Protein AF-A0A090MXP4-F1 (afdb_monomer_lite)

Sequence (95 aa):
MDEDILYDSMISEGVTDNKGYFNISGEHVEYSRIEPYIEINYKCPKYGDEFIEERKVLFVPSSVFRYLGYTREFKFNFNDIDLVRIKKRTNWYFF

Radius of gyration: 16.54 Å; chains: 1; bounding box: 39×31×44 Å

InterPro domains:
  IPR001534 Transthyretin-like [PF01060] (3-46)
  IPR038479 Transthyretin-like superfamily [G3DSA:2.60.40.3330] (1-88)

Organism: Strongyloides ratti (NCBI:txid34506)

pLDDT: mean 81.05, std 14.04, range [41.25, 96.62]

Secondary structure (DSSP, 8-state):
--STTTS----------TTS----------SS----EEEEEE--PPTT-----EEEEEEPPHHHHHHSTT-S-------S--TTT----------

Structure (mmCIF, N/CA/C/O backbone):
data_AF-A0A090MXP4-F1
#
_entry.id   AF-A0A090MXP4-F1
#
loop_
_atom_site.group_PDB
_atom_site.id
_atom_site.type_symbol
_atom_site.label_atom_id
_atom_site.label_alt_id
_atom_site.label_comp_id
_atom_site.label_asym_id
_atom_site.label_entity_id
_atom_site.label_seq_id
_atom_site.pdbx_PDB_ins_code
_atom_site.Cartn_x
_atom_site.Cartn_y
_atom_site.Cartn_z
_atom_site.occupancy
_atom_site.B_iso_or_equiv
_atom_site.auth_seq_id
_atom_site.auth_comp_id
_atom_site.auth_asym_id
_atom_site.auth_atom_id
_atom_site.pdbx_PDB_model_num
ATOM 1 N N . MET A 1 1 ? 17.833 20.331 -9.237 1.00 55.75 1 MET A N 1
ATOM 2 C CA . MET A 1 1 ? 17.015 19.446 -10.092 1.00 55.75 1 MET A CA 1
ATOM 3 C C . MET A 1 1 ? 17.527 18.003 -10.052 1.00 55.75 1 MET A C 1
ATOM 5 O O . MET A 1 1 ? 16.792 17.125 -10.465 1.00 55.75 1 MET A O 1
ATOM 9 N N . ASP A 1 2 ? 18.722 17.748 -9.499 1.00 61.22 2 ASP A N 1
ATOM 10 C CA . ASP A 1 2 ? 19.336 16.408 -9.448 1.00 61.22 2 ASP A CA 1
ATOM 11 C C . ASP A 1 2 ? 19.135 15.650 -8.120 1.00 61.22 2 ASP A C 1
ATOM 13 O O . ASP A 1 2 ? 19.534 14.495 -8.012 1.00 61.22 2 ASP A O 1
ATOM 17 N N . GLU A 1 3 ? 18.539 16.278 -7.099 1.00 62.69 3 GLU A N 1
ATOM 18 C CA . GLU A 1 3 ? 18.361 15.647 -5.780 1.00 62.69 3 GLU A CA 1
ATOM 19 C C . GLU A 1 3 ? 17.224 14.611 -5.770 1.00 62.69 3 GLU A C 1
ATOM 21 O O . GLU A 1 3 ? 17.398 13.537 -5.200 1.00 62.69 3 GLU A O 1
ATOM 26 N N . ASP A 1 4 ? 16.122 14.852 -6.489 1.00 68.62 4 ASP A N 1
ATOM 27 C CA . ASP A 1 4 ? 14.984 13.912 -6.570 1.00 68.62 4 ASP A CA 1
ATOM 28 C C . ASP A 1 4 ? 15.344 12.557 -7.199 1.00 68.62 4 ASP A C 1
ATOM 30 O O . ASP A 1 4 ? 14.621 11.587 -7.029 1.00 68.62 4 ASP A O 1
ATOM 34 N N . ILE A 1 5 ? 16.460 12.470 -7.927 1.00 76.44 5 ILE A N 1
ATOM 35 C CA . ILE A 1 5 ? 16.889 11.252 -8.634 1.00 76.44 5 ILE A CA 1
ATOM 36 C C . ILE A 1 5 ? 17.691 10.317 -7.699 1.00 76.44 5 ILE A C 1
ATOM 38 O O . ILE A 1 5 ? 17.953 9.159 -8.043 1.00 76.44 5 ILE A O 1
ATOM 42 N N . LEU A 1 6 ? 18.119 10.827 -6.534 1.00 76.75 6 LEU A N 1
ATOM 43 C CA . LEU A 1 6 ? 18.982 10.136 -5.568 1.00 76.75 6 LEU A CA 1
ATOM 44 C C . LEU A 1 6 ? 18.350 9.964 -4.179 1.00 76.75 6 LEU A C 1
ATOM 46 O O . LEU A 1 6 ? 18.884 9.195 -3.377 1.00 76.75 6 LEU A O 1
ATOM 50 N N . TYR A 1 7 ? 17.264 10.677 -3.877 1.00 81.00 7 TYR A N 1
ATOM 51 C CA . TYR A 1 7 ? 16.603 10.639 -2.577 1.00 81.00 7 TYR A CA 1
ATOM 52 C C . TYR A 1 7 ? 15.170 10.134 -2.679 1.00 81.00 7 TYR A C 1
ATOM 54 O O . TYR A 1 7 ? 14.524 10.210 -3.718 1.00 81.00 7 TYR A O 1
ATOM 62 N N . ASP A 1 8 ? 14.689 9.633 -1.547 1.00 85.75 8 ASP A N 1
ATOM 63 C CA . ASP A 1 8 ? 13.310 9.212 -1.373 1.00 85.75 8 ASP A CA 1
ATOM 64 C C . ASP A 1 8 ? 12.342 10.372 -1.645 1.00 85.75 8 ASP A C 1
ATOM 66 O O . ASP A 1 8 ? 12.479 11.456 -1.068 1.00 85.75 8 ASP A O 1
ATOM 70 N N . SER A 1 9 ? 11.380 10.142 -2.536 1.00 90.19 9 SER A N 1
ATOM 71 C CA . SER A 1 9 ? 10.462 11.166 -3.023 1.00 90.19 9 SER A CA 1
ATOM 72 C C . SER A 1 9 ? 9.039 10.622 -3.174 1.00 90.19 9 SER A C 1
ATOM 74 O O . SER A 1 9 ? 8.799 9.421 -3.338 1.00 90.19 9 SER A O 1
ATOM 76 N N . MET A 1 10 ? 8.054 11.518 -3.096 1.00 92.25 10 MET A N 1
ATOM 77 C CA . MET A 1 10 ? 6.651 11.137 -3.228 1.00 92.25 10 MET A CA 1
ATOM 78 C C . MET A 1 10 ? 6.301 10.882 -4.697 1.00 92.25 10 MET A C 1
ATOM 80 O O . MET A 1 10 ? 6.224 11.811 -5.496 1.00 92.25 10 MET A O 1
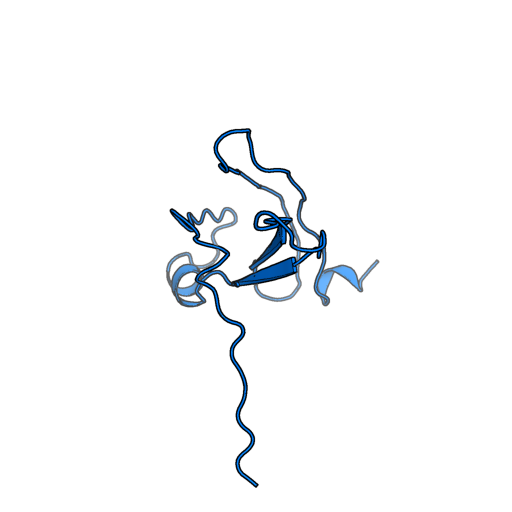ATOM 84 N N . ILE A 1 11 ? 6.009 9.624 -5.034 1.00 92.00 11 ILE A N 1
ATOM 85 C CA . ILE A 1 11 ? 5.579 9.237 -6.387 1.00 92.00 11 ILE A CA 1
ATOM 86 C C . ILE A 1 11 ? 4.114 9.629 -6.635 1.00 92.00 11 ILE A C 1
ATOM 88 O O . ILE A 1 11 ? 3.751 10.077 -7.721 1.00 92.00 11 ILE A O 1
ATOM 92 N N . SER A 1 12 ? 3.246 9.401 -5.648 1.00 94.94 12 SER A N 1
ATOM 93 C CA . SER A 1 12 ? 1.804 9.641 -5.743 1.00 94.94 12 SER A CA 1
ATOM 94 C C . SER A 1 12 ? 1.170 9.623 -4.348 1.00 94.94 12 SER A C 1
ATOM 96 O O . SER A 1 12 ? 1.755 9.081 -3.410 1.00 94.94 12 SER A O 1
ATOM 98 N N . GLU A 1 13 ? -0.045 10.158 -4.226 1.00 96.44 13 GLU A N 1
ATOM 99 C CA . GLU A 1 13 ? -0.865 10.128 -3.008 1.00 96.44 13 GLU A CA 1
ATOM 100 C C . GLU A 1 13 ? -2.308 9.714 -3.347 1.00 96.44 13 GLU A C 1
ATOM 102 O O . GLU A 1 13 ? -2.801 9.950 -4.452 1.00 96.44 13 GLU A O 1
ATOM 107 N N . GLY A 1 14 ? -3.003 9.091 -2.395 1.00 95.31 14 GLY A N 1
ATOM 108 C CA . GLY A 1 14 ? -4.416 8.756 -2.526 1.00 95.31 14 GLY A CA 1
ATOM 109 C C . GLY A 1 14 ? -5.077 8.489 -1.177 1.00 95.31 14 GLY A C 1
ATOM 110 O O . GLY A 1 14 ? -4.413 8.360 -0.152 1.00 95.31 14 GLY A O 1
ATOM 111 N N . VAL A 1 15 ? -6.404 8.382 -1.191 1.00 95.56 15 VAL A N 1
ATOM 112 C CA . VAL A 1 15 ? -7.220 8.062 -0.012 1.00 95.56 15 VAL A CA 1
ATOM 113 C C . VAL A 1 15 ? -8.003 6.785 -0.293 1.00 95.56 15 VAL A C 1
ATOM 115 O O . VAL A 1 15 ? -8.400 6.528 -1.432 1.00 95.56 15 VAL A O 1
ATOM 118 N N . THR A 1 16 ? -8.207 5.970 0.737 1.00 95.75 16 THR A N 1
ATOM 119 C CA . THR A 1 16 ? -9.042 4.774 0.644 1.00 95.75 16 THR A CA 1
ATOM 120 C C . THR A 1 16 ? -10.505 5.130 0.392 1.00 95.75 16 THR A C 1
ATOM 122 O O . THR A 1 16 ? -11.001 6.180 0.804 1.00 95.75 16 THR A O 1
ATOM 125 N N . ASP A 1 17 ? -11.220 4.238 -0.286 1.00 96.31 17 ASP A N 1
ATOM 126 C CA . ASP A 1 17 ? -12.667 4.350 -0.420 1.00 96.31 17 ASP A CA 1
ATOM 127 C C . ASP A 1 17 ? -13.393 4.016 0.900 1.00 96.31 17 ASP A C 1
ATOM 129 O O . ASP A 1 17 ? -12.794 3.664 1.920 1.00 96.31 17 ASP A O 1
ATOM 133 N N . ASN A 1 18 ? -14.726 4.089 0.886 1.00 95.12 18 ASN A N 1
ATOM 134 C CA . ASN A 1 18 ? -15.554 3.777 2.056 1.00 95.12 18 ASN A CA 1
ATOM 135 C C . ASN A 1 18 ? -15.501 2.303 2.507 1.00 95.12 18 ASN A C 1
ATOM 137 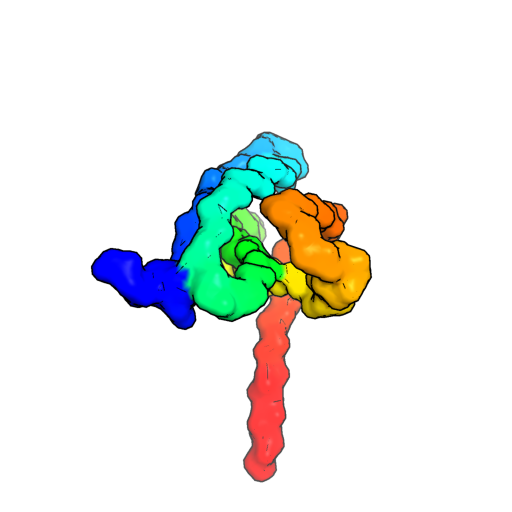O O . ASN A 1 18 ? -16.072 1.969 3.545 1.00 95.12 18 ASN A O 1
ATOM 141 N N . LYS A 1 19 ? -14.850 1.425 1.739 1.00 95.31 19 LYS A N 1
ATOM 142 C CA . LYS A 1 19 ? -14.609 0.014 2.059 1.00 95.31 19 LYS A CA 1
ATOM 143 C C . LYS A 1 19 ? -13.145 -0.257 2.423 1.00 95.31 19 LYS A C 1
ATOM 145 O O . LYS A 1 19 ? -12.823 -1.395 2.751 1.00 95.31 19 LYS A O 1
ATOM 150 N N . GLY A 1 20 ? -12.277 0.755 2.403 1.00 93.94 20 GLY A N 1
ATOM 151 C CA . GLY A 1 20 ? -10.853 0.624 2.707 1.00 93.94 20 GLY A CA 1
ATOM 152 C C . GLY A 1 20 ? -9.974 0.236 1.513 1.00 93.94 20 GLY A C 1
ATOM 153 O O . GLY A 1 20 ? -8.776 0.035 1.706 1.00 93.94 20 GLY A O 1
ATOM 154 N N . TYR A 1 21 ? -10.515 0.139 0.293 1.00 96.62 21 TYR A N 1
ATOM 155 C CA . TYR A 1 21 ? -9.717 -0.158 -0.899 1.00 96.62 21 TYR A CA 1
ATOM 156 C C . TYR A 1 21 ? -8.985 1.086 -1.397 1.00 96.62 21 TYR A C 1
ATOM 158 O O . TYR A 1 21 ? -9.513 2.196 -1.353 1.00 96.62 21 TYR A O 1
ATOM 166 N N . PHE A 1 22 ? -7.780 0.894 -1.927 1.00 95.50 22 PHE A N 1
ATOM 167 C CA . PHE A 1 22 ? -7.017 1.928 -2.617 1.00 95.50 22 PHE A CA 1
ATOM 168 C C . PHE A 1 22 ? -6.364 1.352 -3.873 1.00 95.50 22 PHE A C 1
ATOM 170 O O . PHE A 1 22 ? -6.070 0.159 -3.958 1.00 95.50 22 PHE A O 1
ATOM 177 N N . ASN A 1 23 ? -6.128 2.217 -4.852 1.00 95.69 23 ASN A N 1
ATOM 178 C CA . ASN A 1 23 ? -5.304 1.930 -6.015 1.00 95.69 23 ASN A CA 1
ATOM 179 C C . ASN A 1 23 ? -4.495 3.189 -6.315 1.00 95.69 23 ASN A C 1
ATOM 181 O O . ASN A 1 23 ? -5.076 4.252 -6.525 1.00 95.69 23 ASN A O 1
ATOM 185 N N . ILE A 1 24 ? -3.174 3.066 -6.298 1.00 94.62 24 ILE A N 1
ATOM 186 C CA . ILE A 1 24 ? -2.255 4.182 -6.480 1.00 94.62 24 ILE A CA 1
ATOM 187 C C . ILE A 1 24 ? -1.255 3.829 -7.572 1.00 94.62 24 ILE A C 1
ATOM 189 O O . ILE A 1 24 ? -0.759 2.705 -7.649 1.00 94.62 24 ILE A O 1
ATOM 193 N N . SER A 1 25 ? -0.988 4.792 -8.440 1.00 93.56 25 SER A N 1
ATOM 194 C CA . SER A 1 25 ? -0.057 4.650 -9.550 1.00 93.56 25 SER A CA 1
ATOM 195 C C . SER A 1 25 ? 0.663 5.966 -9.775 1.00 93.56 25 SER A C 1
ATOM 197 O O . SER A 1 25 ? 0.090 7.035 -9.562 1.00 93.56 25 SER A O 1
ATOM 199 N N . GLY A 1 26 ? 1.890 5.878 -10.260 1.00 91.12 26 GLY A N 1
ATOM 200 C CA . GLY A 1 26 ? 2.667 7.023 -10.693 1.00 91.12 26 GLY A CA 1
ATOM 201 C C . GLY A 1 26 ? 3.908 6.561 -11.433 1.00 91.12 26 GLY A C 1
ATOM 202 O O . GLY A 1 26 ? 4.135 5.361 -11.609 1.00 91.12 26 GLY A O 1
ATOM 203 N N . GLU A 1 27 ? 4.689 7.533 -11.869 1.00 89.31 27 GLU A N 1
ATOM 204 C CA . GLU A 1 27 ? 5.946 7.328 -12.570 1.00 89.31 27 GLU A CA 1
AT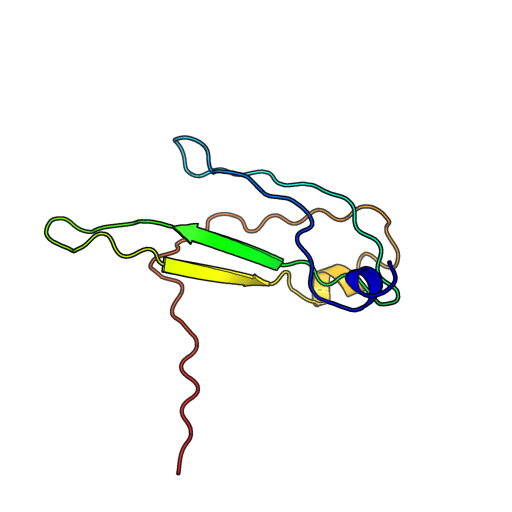OM 205 C C . GLU A 1 27 ? 7.027 8.104 -11.832 1.00 89.31 27 GLU A C 1
ATOM 207 O O . GLU A 1 27 ? 6.800 9.225 -11.376 1.00 89.31 27 GLU A O 1
ATOM 212 N N . HIS A 1 28 ? 8.198 7.495 -11.703 1.00 87.44 28 HIS A N 1
ATOM 213 C CA . HIS A 1 28 ? 9.357 8.147 -11.126 1.00 87.44 28 HIS A CA 1
ATOM 214 C C . HIS A 1 28 ? 10.621 7.719 -11.866 1.00 87.44 28 HIS A C 1
ATOM 216 O O . HIS A 1 28 ? 10.641 6.677 -12.526 1.00 87.44 28 HIS A O 1
ATOM 222 N N . VAL A 1 29 ? 11.662 8.546 -11.787 1.00 85.56 29 VAL A N 1
ATOM 223 C CA . VAL A 1 29 ? 12.944 8.321 -12.455 1.00 85.56 29 VAL A CA 1
ATOM 224 C C . VAL A 1 29 ? 14.046 8.465 -11.422 1.00 85.56 29 VAL A C 1
ATOM 226 O O . VAL A 1 29 ? 14.269 9.550 -10.896 1.00 85.56 29 VAL A O 1
ATOM 229 N N . GLU A 1 30 ? 14.766 7.373 -11.195 1.00 82.62 30 GLU A N 1
ATOM 230 C CA . GLU A 1 30 ? 15.920 7.316 -10.304 1.00 82.62 30 GLU A CA 1
ATOM 231 C C . GLU A 1 30 ? 17.161 6.859 -11.069 1.00 82.62 30 GLU A C 1
ATOM 233 O O . GLU A 1 30 ? 17.075 6.156 -12.081 1.00 82.62 30 GLU A O 1
ATOM 238 N N . TYR A 1 31 ? 18.339 7.239 -10.570 1.00 81.56 31 TYR A N 1
ATOM 239 C CA . TYR A 1 31 ? 19.603 6.722 -11.100 1.00 81.56 31 TYR A CA 1
ATOM 240 C C . TYR A 1 31 ? 19.801 5.248 -10.712 1.00 81.56 31 TYR A C 1
ATOM 242 O O . TYR A 1 31 ? 20.415 4.468 -11.444 1.00 81.56 31 TYR A O 1
ATOM 250 N N . SER A 1 32 ? 19.280 4.870 -9.543 1.00 80.69 32 SER A N 1
ATOM 251 C CA . SER A 1 32 ? 19.244 3.505 -9.031 1.00 80.69 32 SER A CA 1
ATOM 252 C C . SER A 1 32 ? 17.952 2.776 -9.405 1.00 80.69 32 SER A C 1
ATOM 254 O O . SER A 1 32 ? 17.096 3.272 -10.134 1.00 80.69 32 SER A O 1
ATOM 256 N N . ARG A 1 33 ? 17.816 1.539 -8.916 1.00 80.62 33 ARG A N 1
ATOM 257 C CA . ARG A 1 33 ? 16.545 0.820 -8.975 1.00 80.62 33 ARG A CA 1
ATOM 258 C C . ARG A 1 33 ? 15.546 1.514 -8.049 1.00 80.62 33 ARG A C 1
ATOM 260 O O . ARG A 1 33 ? 15.836 1.609 -6.866 1.00 80.62 33 ARG A O 1
ATOM 267 N N . ILE A 1 34 ? 14.368 1.849 -8.569 1.00 82.69 34 ILE A N 1
ATOM 268 C CA . ILE A 1 34 ? 13.244 2.349 -7.767 1.00 82.69 34 ILE A CA 1
ATOM 269 C C . ILE A 1 34 ? 12.838 1.278 -6.745 1.00 82.69 34 ILE A C 1
ATOM 271 O O . ILE A 1 34 ? 12.609 0.114 -7.103 1.00 82.69 34 ILE A O 1
ATOM 275 N N . GLU A 1 35 ? 12.740 1.664 -5.475 1.00 85.25 35 GLU A N 1
ATOM 276 C CA . GLU A 1 35 ? 12.352 0.790 -4.361 1.00 85.25 35 GLU A CA 1
ATOM 277 C C . GLU A 1 35 ? 11.043 1.278 -3.716 1.00 85.25 35 GLU A C 1
ATOM 279 O O . GLU A 1 35 ? 11.056 1.839 -2.621 1.00 85.25 35 GLU A O 1
ATOM 284 N N . PRO A 1 36 ? 9.886 1.079 -4.376 1.00 89.06 36 PRO A N 1
ATOM 285 C CA . PRO A 1 36 ? 8.636 1.665 -3.928 1.00 89.06 36 PRO A CA 1
ATOM 286 C C . PRO A 1 36 ? 8.148 1.032 -2.621 1.00 89.06 36 PRO A C 1
ATOM 288 O O . PRO A 1 36 ? 8.217 -0.185 -2.397 1.00 89.06 36 PRO A O 1
ATOM 291 N N . TYR A 1 37 ? 7.557 1.873 -1.787 1.00 92.75 37 TYR A N 1
ATOM 292 C CA . TYR A 1 37 ? 6.834 1.498 -0.584 1.00 92.75 37 TYR A CA 1
ATOM 293 C C . TYR A 1 37 ? 5.569 2.357 -0.479 1.00 92.75 37 TYR A C 1
ATOM 295 O O . TYR A 1 37 ? 5.420 3.346 -1.194 1.00 92.75 37 TYR A O 1
ATOM 303 N N . ILE A 1 38 ? 4.642 1.971 0.397 1.00 94.56 38 ILE A N 1
ATOM 304 C CA . ILE A 1 38 ? 3.480 2.806 0.719 1.00 94.56 38 ILE A CA 1
ATOM 305 C C . ILE A 1 38 ? 3.556 3.279 2.165 1.00 94.56 38 ILE A C 1
ATOM 307 O O . ILE A 1 38 ? 3.811 2.487 3.079 1.00 94.56 38 ILE A O 1
ATOM 311 N N . GLU A 1 39 ? 3.331 4.573 2.361 1.00 94.75 39 GLU A N 1
ATOM 312 C CA . GLU A 1 39 ? 3.071 5.162 3.667 1.00 94.75 39 GLU A CA 1
ATOM 313 C C . GLU A 1 39 ? 1.557 5.266 3.870 1.00 94.75 39 GLU A C 1
ATOM 315 O O . GLU A 1 39 ? 0.835 5.808 3.038 1.00 94.75 39 GLU A O 1
ATOM 320 N N . ILE A 1 40 ? 1.073 4.713 4.979 1.00 94.19 40 ILE A N 1
ATOM 321 C CA . ILE A 1 40 ? -0.334 4.732 5.360 1.00 94.19 40 ILE A CA 1
ATOM 322 C C . ILE A 1 40 ? -0.454 5.552 6.634 1.00 94.19 40 ILE A C 1
ATOM 324 O O . ILE A 1 40 ? -0.006 5.123 7.703 1.00 94.19 40 ILE A O 1
ATOM 328 N N . ASN A 1 41 ? -1.102 6.703 6.506 1.00 92.94 41 ASN A N 1
ATOM 329 C CA . ASN A 1 41 ? -1.557 7.513 7.623 1.00 92.94 41 ASN A CA 1
ATOM 330 C C . ASN A 1 41 ? -3.015 7.146 7.912 1.00 92.94 41 ASN A C 1
ATOM 332 O O . ASN A 1 41 ? -3.873 7.234 7.034 1.00 92.94 41 ASN A O 1
ATOM 336 N N . TYR A 1 42 ? -3.296 6.659 9.122 1.00 89.38 42 TYR A N 1
ATOM 337 C CA . TYR A 1 42 ? -4.635 6.206 9.492 1.00 89.38 42 TYR A CA 1
ATOM 338 C C . TYR A 1 42 ? -5.051 6.688 10.876 1.00 89.38 42 TYR A C 1
ATOM 340 O O . TYR A 1 42 ? -4.236 6.941 11.765 1.00 89.38 42 TYR A O 1
ATOM 348 N N . LYS A 1 43 ? -6.370 6.773 11.055 1.00 86.69 43 LYS A N 1
ATOM 349 C CA . LYS A 1 43 ? -7.027 7.061 12.329 1.00 86.69 43 LYS A CA 1
ATOM 350 C C . LYS A 1 43 ? -8.011 5.935 12.595 1.00 86.69 43 LYS A C 1
ATOM 352 O O . LYS A 1 43 ? -9.011 5.811 11.896 1.00 86.69 43 LYS A O 1
ATOM 357 N N . CYS A 1 44 ? -7.713 5.098 13.584 1.00 79.00 44 CYS A N 1
ATOM 358 C CA . CYS A 1 44 ? -8.609 4.034 14.034 1.00 79.00 44 CYS A CA 1
ATOM 359 C C . CYS A 1 44 ? -8.821 4.147 15.552 1.00 79.00 44 CYS A C 1
ATOM 361 O O . CYS A 1 44 ? -8.328 3.301 16.304 1.00 79.00 44 CYS A O 1
ATOM 363 N N . PRO A 1 45 ? -9.510 5.203 16.021 1.00 77.00 45 PRO A N 1
ATOM 364 C CA . PRO A 1 45 ? -9.802 5.355 17.439 1.00 77.00 45 PRO A CA 1
ATOM 365 C C . PRO A 1 45 ? -10.703 4.205 17.895 1.00 77.00 45 PRO A C 1
ATOM 367 O O . PRO A 1 45 ? -11.702 3.889 17.242 1.00 77.00 45 PRO A O 1
ATOM 370 N N . LYS A 1 46 ? -10.375 3.573 19.024 1.00 72.81 46 LYS A N 1
ATOM 371 C CA . LYS A 1 46 ? -11.364 2.750 19.726 1.00 72.81 46 LYS A CA 1
ATOM 372 C C . LYS A 1 46 ? -12.252 3.670 20.554 1.00 72.81 46 LYS A C 1
ATOM 374 O O . LYS A 1 46 ? -11.885 4.797 20.874 1.00 72.81 46 LYS A O 1
ATOM 379 N N . TYR A 1 47 ? -13.454 3.201 20.867 1.00 76.06 47 TYR A N 1
ATOM 380 C CA . TYR A 1 47 ? -14.406 3.984 21.646 1.00 76.06 47 TYR A CA 1
ATOM 381 C C . TYR A 1 47 ? -13.790 4.408 22.989 1.00 76.06 47 TYR A C 1
ATOM 383 O O . TYR A 1 47 ? -13.455 3.551 23.804 1.00 76.06 47 TYR A O 1
ATOM 391 N N . GLY A 1 48 ? -13.662 5.721 23.202 1.00 74.31 48 GLY A N 1
ATOM 392 C CA . GLY A 1 48 ? -13.070 6.310 24.407 1.00 74.31 48 GLY A CA 1
ATOM 393 C C . GLY A 1 48 ? -11.585 6.680 24.307 1.00 74.31 48 GLY A C 1
ATOM 394 O O . GLY A 1 48 ? -11.084 7.292 25.245 1.00 74.31 48 GLY A O 1
ATOM 395 N N . ASP A 1 49 ? -10.906 6.367 23.198 1.00 75.25 49 ASP A N 1
ATOM 396 C CA . ASP A 1 49 ? -9.501 6.731 22.975 1.00 75.25 49 ASP A CA 1
ATOM 397 C C . ASP A 1 49 ? -9.360 8.105 22.294 1.00 75.25 49 ASP A C 1
ATOM 399 O O . ASP A 1 49 ? -10.247 8.569 21.569 1.00 75.25 49 ASP A O 1
ATOM 403 N N . GLU A 1 50 ? -8.210 8.751 22.496 1.00 76.19 50 GLU A N 1
ATOM 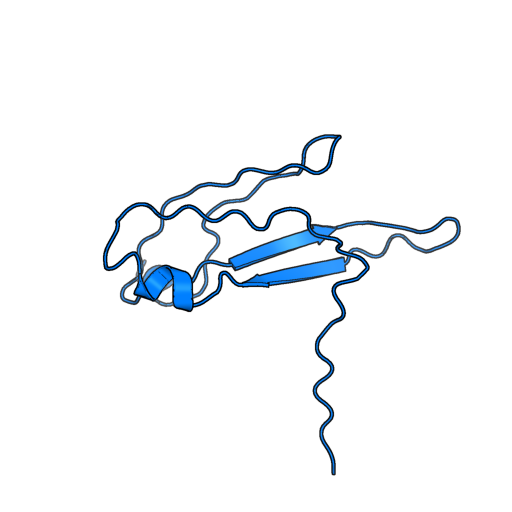404 C CA . GLU A 1 50 ? -7.838 9.962 21.763 1.00 76.19 50 GLU A CA 1
ATOM 405 C C . GLU A 1 50 ? -7.602 9.670 20.272 1.00 76.19 50 GLU A C 1
ATOM 407 O O . GLU A 1 50 ? -7.145 8.595 19.874 1.00 76.19 50 GLU A O 1
ATOM 412 N N . PHE A 1 51 ? -7.887 10.662 19.424 1.00 75.62 51 PHE A N 1
ATOM 413 C CA . PHE A 1 51 ? -7.653 10.587 17.982 1.00 75.62 51 PHE A CA 1
ATOM 414 C C . PHE A 1 51 ? -6.162 10.739 17.673 1.00 75.62 51 PHE A C 1
ATOM 416 O O . PHE A 1 51 ? -5.694 11.817 17.309 1.00 75.62 51 PHE A O 1
ATOM 423 N N . ILE A 1 52 ? -5.416 9.648 17.811 1.00 82.06 52 ILE A N 1
ATOM 424 C CA . ILE A 1 52 ? -3.997 9.610 17.470 1.00 82.06 52 ILE A CA 1
ATOM 425 C C . ILE A 1 52 ? -3.855 9.146 16.023 1.00 82.06 52 ILE A C 1
ATOM 427 O O . ILE A 1 52 ? -4.341 8.081 15.639 1.00 82.06 52 ILE A O 1
ATOM 431 N N . GLU A 1 53 ? -3.200 9.970 15.212 1.00 85.81 53 GLU A N 1
ATOM 432 C CA . GLU A 1 53 ? -2.810 9.595 13.858 1.00 85.81 53 GLU A CA 1
ATOM 433 C C . GLU A 1 53 ? -1.620 8.642 13.918 1.00 85.81 53 GLU A C 1
ATOM 435 O O . GLU A 1 53 ? -0.581 8.949 14.508 1.00 85.81 53 GLU A O 1
ATOM 440 N N . GLU A 1 54 ? -1.781 7.465 13.324 1.00 86.69 54 GLU A N 1
ATOM 441 C CA . GLU A 1 54 ? -0.729 6.466 13.251 1.00 86.69 54 GLU A CA 1
ATOM 442 C C . GLU A 1 54 ? -0.215 6.327 11.822 1.00 86.69 54 GLU A C 1
ATOM 444 O O . GLU A 1 54 ? -0.978 6.243 10.860 1.00 86.69 54 GLU A O 1
ATOM 449 N N . ARG A 1 55 ? 1.111 6.227 11.711 1.00 90.00 55 ARG A N 1
ATOM 450 C CA . ARG A 1 55 ? 1.824 6.025 10.453 1.00 90.00 55 ARG A CA 1
ATOM 451 C C . ARG A 1 55 ? 2.376 4.607 10.358 1.00 90.00 55 ARG A C 1
ATOM 453 O O . ARG A 1 55 ? 3.073 4.146 11.274 1.00 90.00 55 ARG A O 1
ATOM 460 N N . LYS A 1 56 ? 2.126 3.929 9.238 1.00 90.75 56 LYS A N 1
ATOM 461 C CA . LYS A 1 56 ? 2.717 2.625 8.887 1.00 90.75 56 LYS A CA 1
ATOM 462 C C . LYS A 1 56 ? 3.392 2.717 7.528 1.00 90.75 56 LYS A C 1
ATOM 464 O O . LYS A 1 56 ? 2.876 3.362 6.630 1.00 90.75 56 LYS A O 1
ATOM 469 N N . VAL A 1 57 ? 4.518 2.029 7.381 1.00 92.12 57 VAL A N 1
ATOM 470 C CA . VAL A 1 57 ? 5.240 1.917 6.110 1.00 92.12 57 VAL A CA 1
ATOM 471 C C . VAL A 1 57 ? 5.251 0.452 5.705 1.00 92.12 57 VAL A C 1
ATOM 473 O O . VAL A 1 57 ? 5.657 -0.399 6.503 1.00 92.12 57 VAL A O 1
ATOM 476 N N . LEU A 1 58 ? 4.791 0.156 4.491 1.00 92.25 58 LEU A N 1
ATOM 477 C CA . LEU A 1 58 ? 4.793 -1.190 3.924 1.00 92.25 58 LEU A CA 1
ATOM 478 C C . LEU A 1 58 ? 5.691 -1.227 2.694 1.00 92.25 58 LEU A C 1
ATOM 480 O O . LEU A 1 58 ? 5.420 -0.583 1.683 1.00 92.25 58 LEU A O 1
ATOM 484 N N . PHE A 1 59 ? 6.753 -2.019 2.793 1.00 91.12 59 PHE A N 1
ATOM 485 C CA . PHE A 1 59 ? 7.699 -2.225 1.708 1.00 91.12 59 PHE A CA 1
ATOM 486 C C . PHE A 1 59 ? 7.199 -3.301 0.755 1.00 91.12 59 PHE A C 1
ATOM 488 O O . PHE A 1 59 ? 6.709 -4.353 1.180 1.00 91.12 59 PHE A O 1
ATOM 495 N N . VAL A 1 60 ? 7.398 -3.070 -0.537 1.00 89.38 60 VAL A N 1
ATOM 496 C CA . VAL A 1 60 ? 7.254 -4.120 -1.538 1.00 89.38 60 VAL A CA 1
ATOM 497 C C . VAL A 1 60 ? 8.426 -5.104 -1.394 1.00 89.38 60 VAL A C 1
ATOM 499 O O . VAL A 1 60 ? 9.581 -4.674 -1.328 1.00 89.38 60 VAL A O 1
ATOM 502 N N . PRO A 1 61 ? 8.189 -6.429 -1.345 1.00 87.31 61 PRO A N 1
ATOM 503 C CA . PRO A 1 61 ? 9.271 -7.398 -1.210 1.00 87.31 61 PRO A CA 1
ATOM 504 C C . PRO A 1 61 ? 10.286 -7.299 -2.356 1.00 87.31 61 PRO A C 1
ATOM 506 O O . PRO A 1 61 ? 9.931 -7.369 -3.533 1.00 87.31 61 PRO A O 1
ATOM 509 N N . SER A 1 62 ? 11.576 -7.232 -2.013 1.00 80.62 62 SER A N 1
ATOM 510 C CA . SER A 1 62 ? 12.664 -7.078 -2.990 1.00 80.62 62 SER A CA 1
ATOM 511 C C . SER A 1 62 ? 12.746 -8.215 -4.019 1.00 80.62 62 SER A C 1
ATOM 513 O O . SER A 1 62 ? 13.288 -8.033 -5.112 1.00 80.62 62 SER A O 1
ATOM 515 N N . SER A 1 63 ? 12.183 -9.382 -3.688 1.00 79.75 63 SER A N 1
ATOM 516 C CA . SER A 1 63 ? 12.078 -10.539 -4.576 1.00 79.75 63 SER A CA 1
ATOM 517 C C . SER A 1 63 ? 11.233 -10.254 -5.814 1.00 79.75 63 SER A C 1
ATOM 519 O O . SER A 1 63 ? 11.569 -10.764 -6.878 1.00 79.75 63 SER A O 1
ATOM 521 N N . VAL A 1 64 ? 10.195 -9.417 -5.722 1.00 76.75 64 VAL A N 1
ATOM 522 C CA . VAL A 1 64 ? 9.316 -9.120 -6.864 1.00 76.75 64 VAL A CA 1
ATOM 523 C C . VAL A 1 64 ? 10.098 -8.398 -7.970 1.00 76.75 64 VAL A C 1
ATOM 525 O O . VAL A 1 64 ? 9.991 -8.755 -9.141 1.00 76.75 64 VAL A O 1
ATOM 528 N N . PHE A 1 65 ? 10.991 -7.478 -7.598 1.00 74.94 65 PHE A N 1
ATOM 529 C CA . PHE A 1 65 ? 11.855 -6.761 -8.545 1.00 74.94 65 PHE A CA 1
ATOM 530 C C . PHE A 1 65 ? 12.945 -7.638 -9.173 1.00 74.94 65 PHE A C 1
ATOM 532 O O . PHE A 1 65 ? 13.456 -7.308 -10.239 1.00 74.94 65 PHE A O 1
ATOM 539 N N . ARG A 1 66 ? 13.311 -8.763 -8.544 1.00 68.38 66 ARG A N 1
ATOM 540 C CA . ARG A 1 66 ? 14.267 -9.720 -9.125 1.00 68.38 66 ARG A CA 1
ATOM 541 C C . ARG A 1 66 ? 13.666 -10.474 -10.313 1.00 68.38 66 ARG A C 1
ATOM 543 O O . ARG A 1 66 ? 14.399 -10.823 -11.232 1.00 68.38 66 ARG A O 1
ATOM 550 N N . TYR A 1 67 ? 12.357 -10.733 -10.286 1.00 60.91 67 TYR A N 1
ATOM 551 C CA . TYR A 1 67 ? 11.656 -11.467 -11.345 1.00 60.91 67 TYR A CA 1
ATOM 552 C C . TYR A 1 67 ? 11.191 -10.565 -12.492 1.00 60.91 67 TYR A C 1
ATOM 554 O O . TYR A 1 67 ? 11.142 -11.011 -13.633 1.00 60.91 67 TYR A O 1
ATOM 562 N N . LEU A 1 68 ? 10.898 -9.295 -12.210 1.00 61.06 68 LEU A N 1
ATOM 563 C CA . LEU A 1 68 ? 10.406 -8.316 -13.185 1.00 61.06 68 LEU A CA 1
ATOM 564 C C . LEU A 1 68 ? 11.536 -7.508 -13.842 1.00 61.06 68 LEU A C 1
ATOM 566 O O . LEU A 1 68 ? 11.376 -6.321 -14.101 1.00 61.06 68 LEU A O 1
ATOM 570 N N . GLY A 1 69 ? 12.694 -8.135 -14.074 1.00 54.31 69 GLY A N 1
ATOM 571 C CA . GLY A 1 69 ? 13.898 -7.485 -14.599 1.00 54.31 69 GLY A CA 1
ATOM 572 C C . GLY A 1 69 ? 13.600 -6.396 -15.640 1.00 54.31 69 GLY A C 1
ATOM 573 O 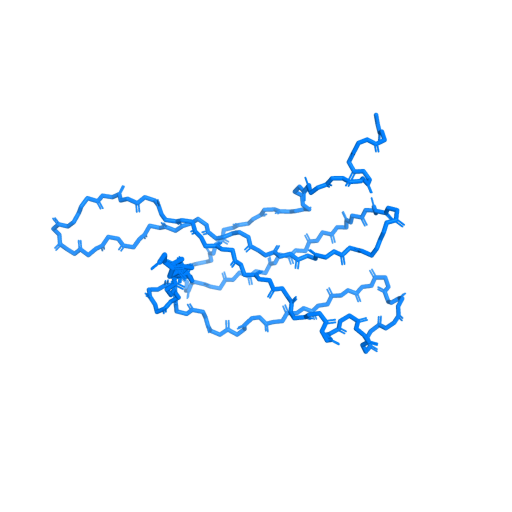O . GLY A 1 69 ? 13.046 -6.677 -16.698 1.00 54.31 69 GLY A O 1
ATOM 574 N N . TYR A 1 70 ? 13.964 -5.153 -15.307 1.00 57.28 70 TYR A N 1
ATOM 575 C CA . TYR A 1 70 ? 13.858 -3.951 -16.147 1.00 57.28 70 TYR A CA 1
ATOM 576 C C . TYR A 1 70 ? 12.468 -3.623 -16.733 1.00 57.28 70 TYR A C 1
ATOM 578 O O . TYR A 1 70 ? 12.385 -2.882 -17.716 1.00 57.28 70 TYR A O 1
ATOM 586 N N . THR A 1 71 ? 11.362 -4.130 -16.180 1.00 60.28 71 THR A N 1
ATOM 587 C CA . THR A 1 71 ? 10.034 -3.726 -16.665 1.00 60.28 71 THR A CA 1
ATOM 588 C C . THR A 1 71 ? 9.750 -2.276 -16.273 1.00 60.28 71 THR A C 1
ATOM 590 O O . THR A 1 71 ? 9.819 -1.928 -15.097 1.00 60.28 71 THR A O 1
ATOM 593 N N . ARG A 1 72 ? 9.383 -1.437 -17.253 1.00 66.75 72 ARG A N 1
ATOM 594 C CA . ARG A 1 72 ? 8.975 -0.032 -17.034 1.00 66.75 72 ARG A CA 1
ATOM 595 C C . ARG A 1 72 ? 7.681 0.107 -16.228 1.00 66.75 72 ARG A C 1
ATOM 597 O O . ARG A 1 72 ? 7.395 1.176 -15.714 1.00 66.75 72 ARG A O 1
ATOM 604 N N . GLU A 1 73 ? 6.911 -0.972 -16.124 1.00 77.75 73 GLU A N 1
ATOM 605 C CA . GLU A 1 73 ? 5.648 -1.008 -15.398 1.00 77.75 73 GLU A CA 1
ATOM 606 C C . GLU A 1 73 ? 5.696 -2.085 -14.318 1.00 77.75 73 GLU A C 1
ATOM 608 O O . GLU A 1 73 ? 6.012 -3.245 -14.583 1.00 77.75 73 GLU A O 1
ATOM 613 N N . PHE A 1 74 ? 5.358 -1.690 -13.094 1.00 83.19 74 PHE A N 1
ATOM 614 C CA . PHE A 1 74 ? 5.335 -2.549 -11.921 1.00 83.19 74 PHE A CA 1
ATOM 615 C C . PHE A 1 74 ? 3.963 -2.458 -11.250 1.00 83.19 74 PHE A C 1
ATOM 617 O O . PHE A 1 74 ? 3.456 -1.364 -11.010 1.00 83.19 74 PHE A O 1
ATOM 624 N N . LYS A 1 75 ? 3.357 -3.607 -10.936 1.00 87.44 75 LYS A N 1
ATOM 625 C CA . LYS A 1 75 ? 2.090 -3.685 -10.197 1.00 87.44 75 LYS A CA 1
ATOM 626 C C . LYS A 1 75 ? 2.242 -4.659 -9.042 1.00 87.44 75 LYS A C 1
ATOM 628 O O . LYS A 1 75 ? 2.692 -5.787 -9.237 1.00 87.44 75 LYS A O 1
ATOM 633 N N . PHE A 1 76 ? 1.827 -4.235 -7.855 1.00 90.00 76 PHE A N 1
ATOM 634 C CA . PHE A 1 76 ? 1.854 -5.060 -6.655 1.00 90.00 76 PHE A CA 1
ATOM 635 C C . PHE A 1 76 ? 0.554 -4.914 -5.880 1.00 90.00 76 PHE A C 1
ATOM 637 O O . PHE A 1 76 ? 0.049 -3.809 -5.709 1.00 90.00 76 PHE A O 1
ATOM 644 N N . ASN A 1 77 ? 0.024 -6.042 -5.414 1.00 93.19 77 ASN A N 1
ATOM 645 C CA . ASN A 1 77 ? -1.171 -6.089 -4.590 1.00 93.19 77 ASN A CA 1
ATOM 646 C C . ASN A 1 77 ? -0.780 -6.530 -3.175 1.00 93.19 77 ASN A C 1
ATOM 648 O O . ASN A 1 77 ? -0.309 -7.652 -2.985 1.00 93.19 77 ASN A O 1
ATOM 652 N N . PHE A 1 78 ? -0.986 -5.652 -2.192 1.00 92.06 78 PHE A N 1
ATOM 653 C CA . PHE A 1 78 ? -0.750 -5.950 -0.777 1.00 92.06 78 PHE A CA 1
ATOM 654 C C . PHE A 1 78 ? -1.815 -6.878 -0.164 1.00 92.06 78 PHE A C 1
ATOM 656 O O . PHE A 1 78 ? -1.615 -7.365 0.947 1.00 92.06 78 PHE A O 1
ATOM 663 N N . ASN A 1 79 ? -2.896 -7.170 -0.896 1.00 93.56 79 ASN A N 1
ATOM 664 C CA . ASN A 1 79 ? -4.095 -7.850 -0.407 1.00 93.56 79 ASN A CA 1
ATOM 665 C C . ASN A 1 79 ? -4.679 -7.128 0.821 1.00 93.56 79 ASN A C 1
ATOM 667 O O . ASN A 1 79 ? -4.528 -5.914 0.965 1.00 93.56 79 ASN A O 1
ATOM 671 N N . ASP A 1 80 ? -5.369 -7.862 1.691 1.00 93.69 80 ASP A N 1
ATOM 672 C CA . ASP A 1 80 ? -5.965 -7.303 2.898 1.00 93.69 80 ASP A CA 1
ATOM 673 C C . ASP A 1 80 ? 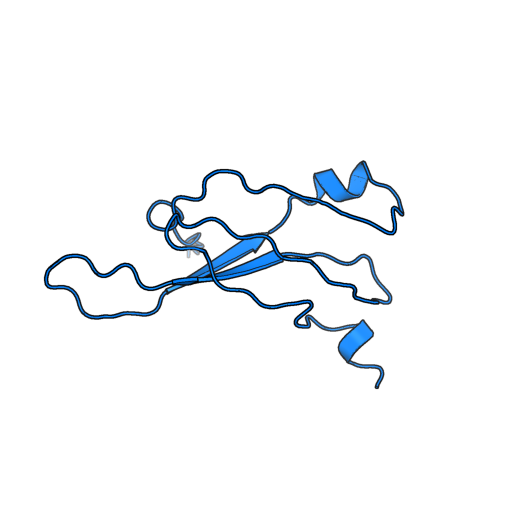-4.883 -6.940 3.928 1.00 93.69 80 ASP A C 1
ATOM 675 O O . ASP A 1 80 ? -4.082 -7.779 4.351 1.00 93.69 80 ASP A O 1
ATOM 679 N N . ILE A 1 81 ? -4.886 -5.678 4.363 1.00 92.00 81 ILE A N 1
ATOM 680 C CA . ILE A 1 81 ? -3.948 -5.128 5.345 1.00 92.00 81 ILE A CA 1
ATOM 681 C C . ILE A 1 81 ? -4.703 -4.850 6.650 1.00 92.00 81 ILE A C 1
ATOM 683 O O . ILE A 1 81 ? -5.525 -3.940 6.721 1.00 92.00 81 ILE A O 1
ATOM 687 N N . ASP A 1 82 ? -4.376 -5.579 7.718 1.00 90.44 82 ASP A N 1
ATOM 688 C CA . ASP A 1 82 ? -4.855 -5.262 9.070 1.00 90.44 82 ASP A CA 1
ATOM 689 C C . ASP A 1 82 ? -3.858 -4.329 9.779 1.00 90.44 82 ASP A C 1
ATOM 691 O O . ASP A 1 82 ? -2.866 -4.772 10.367 1.00 90.44 82 ASP A O 1
ATOM 695 N N . LEU A 1 83 ? -4.126 -3.020 9.726 1.00 88.00 83 LEU A N 1
ATOM 696 C CA . LEU A 1 83 ? -3.251 -1.975 10.276 1.00 88.00 83 LEU A CA 1
ATOM 697 C C . LEU A 1 83 ? -3.034 -2.091 11.795 1.00 88.00 83 LEU A C 1
ATOM 699 O O . LEU A 1 83 ? -1.964 -1.723 12.287 1.00 88.00 83 LEU A O 1
ATOM 703 N N . VAL A 1 84 ? -3.997 -2.656 12.532 1.00 83.44 84 VAL A N 1
ATOM 704 C CA . VAL A 1 84 ? -3.908 -2.848 13.989 1.00 83.44 84 VAL A CA 1
ATOM 705 C C . VAL A 1 84 ? -2.973 -4.010 14.329 1.00 83.44 84 VAL A C 1
ATOM 707 O O . VAL A 1 84 ? -2.249 -3.966 15.327 1.00 83.44 84 VAL A O 1
ATOM 710 N N . ARG A 1 85 ? -2.950 -5.058 13.498 1.00 83.62 85 ARG A N 1
ATOM 711 C CA . ARG A 1 85 ? -2.060 -6.216 13.696 1.00 83.62 85 ARG A CA 1
ATOM 712 C C . ARG A 1 85 ? -0.615 -5.948 13.293 1.00 83.62 85 ARG A C 1
ATOM 714 O O . ARG A 1 85 ? 0.278 -6.661 13.759 1.00 83.62 85 ARG A O 1
ATOM 721 N N . ILE A 1 86 ? -0.357 -4.928 12.476 1.00 81.38 86 ILE A N 1
ATOM 722 C CA . ILE A 1 86 ? 1.000 -4.551 12.068 1.00 81.38 86 ILE A CA 1
ATOM 723 C C . ILE A 1 86 ? 1.701 -3.838 13.230 1.00 81.38 86 ILE A C 1
ATOM 725 O O . ILE A 1 86 ? 1.621 -2.618 13.424 1.00 81.38 86 ILE A O 1
ATOM 729 N N . LYS A 1 87 ? 2.411 -4.632 14.036 1.00 70.06 87 LYS A N 1
ATOM 730 C CA . LYS A 1 87 ? 3.248 -4.139 15.132 1.00 70.06 87 LYS A CA 1
ATOM 731 C C . LYS A 1 87 ? 4.534 -3.530 14.579 1.00 70.06 87 LYS A C 1
ATOM 733 O O . LYS A 1 87 ? 5.161 -4.095 13.684 1.00 70.06 87 LYS A O 1
ATOM 738 N N . LYS A 1 88 ? 4.965 -2.401 15.153 1.00 64.81 88 LYS A N 1
ATOM 739 C CA . LYS A 1 88 ? 6.316 -1.880 14.908 1.00 64.81 88 LYS A CA 1
ATOM 740 C C . LYS A 1 88 ? 7.321 -2.963 15.307 1.00 64.81 88 LYS A C 1
ATOM 742 O O . LYS A 1 88 ? 7.198 -3.542 16.387 1.00 64.81 88 LYS A O 1
ATOM 747 N N . ARG A 1 89 ? 8.316 -3.230 14.457 1.00 55.78 89 ARG A N 1
ATOM 748 C CA . ARG A 1 89 ? 9.487 -4.008 14.873 1.00 55.78 89 ARG A CA 1
ATOM 749 C C . ARG A 1 89 ? 10.176 -3.232 15.993 1.00 55.78 89 ARG A C 1
ATOM 751 O O . ARG A 1 89 ? 10.775 -2.191 15.752 1.00 55.78 89 ARG A O 1
ATOM 758 N N . THR A 1 90 ? 10.064 -3.720 17.220 1.00 52.78 90 THR A N 1
ATOM 759 C CA . THR A 1 90 ? 10.913 -3.279 18.325 1.00 52.78 90 THR A CA 1
ATOM 760 C C . THR A 1 90 ? 12.283 -3.919 18.145 1.00 52.78 90 THR A C 1
ATOM 762 O O . THR A 1 90 ? 12.420 -5.124 18.344 1.00 52.78 90 THR A O 1
ATOM 765 N N . ASN A 1 91 ? 13.290 -3.131 17.764 1.00 46.47 91 ASN A N 1
ATOM 766 C CA . ASN A 1 91 ? 14.683 -3.553 17.884 1.00 46.47 91 ASN A CA 1
ATOM 767 C C . ASN A 1 91 ? 15.025 -3.608 19.373 1.00 46.47 91 ASN A C 1
ATOM 769 O O . ASN A 1 91 ? 15.104 -2.577 20.037 1.00 46.47 91 ASN A O 1
ATOM 773 N N . TRP A 1 92 ? 15.167 -4.817 19.909 1.00 42.94 92 TRP A N 1
ATOM 774 C CA . TRP A 1 92 ? 15.704 -5.012 21.248 1.00 42.94 92 TRP A CA 1
ATOM 775 C C . TRP A 1 92 ? 17.223 -4.935 21.143 1.00 42.94 92 TRP A C 1
ATOM 777 O O . TRP A 1 92 ? 17.863 -5.847 20.624 1.00 42.94 92 TRP A O 1
ATOM 787 N N . TYR A 1 93 ? 17.793 -3.823 21.599 1.00 48.81 93 TYR A N 1
ATOM 788 C CA . TYR A 1 93 ? 19.216 -3.765 21.898 1.00 48.81 93 TYR A CA 1
ATOM 789 C C . TYR A 1 93 ? 19.425 -4.525 23.209 1.00 48.81 93 TYR A C 1
ATOM 791 O O . TYR A 1 93 ? 18.997 -4.067 24.267 1.00 48.81 93 TYR A O 1
ATOM 799 N N . PHE A 1 94 ? 20.013 -5.717 23.127 1.00 41.25 94 PHE A N 1
ATOM 800 C CA . PHE A 1 94 ? 20.574 -6.382 24.298 1.00 41.25 94 PHE A CA 1
ATOM 801 C C . PHE A 1 94 ? 21.882 -5.658 24.638 1.00 41.25 94 PHE A C 1
ATOM 803 O O . PHE A 1 94 ? 22.799 -5.651 23.815 1.00 41.25 94 PHE A O 1
ATOM 810 N N . PHE A 1 95 ? 21.913 -4.999 25.796 1.00 53.47 95 PHE A N 1
ATOM 811 C CA . PHE A 1 95 ? 23.134 -4.497 26.431 1.00 53.47 95 PHE A CA 1
ATOM 812 C C . PHE A 1 95 ? 23.698 -5.564 27.368 1.00 53.47 95 PHE A C 1
ATOM 814 O O . PHE A 1 95 ? 22.875 -6.281 27.986 1.00 53.47 95 PHE A O 1
#

Foldseek 3Di:
DQVQQADDDDFWDDDADPVRDDDDDGADHHPDDDFDKDKDWDFDDDVPDDGDTDIDIGTDDPVQCVVCPPDRDDDDDPDDDDPVPDDDPDDDDDD